Protein AF-A0A962FRZ2-F1 (afdb_monomer_lite)

pLDDT: mean 70.36, std 19.2, range [37.0, 95.19]

Radius of gyration: 30.27 Å; chains: 1; bounding box: 43×102×74 Å

Sequence (156 aa):
MRVAYLIAAVLLVPYASAHAGELYKWTDENGRTHYSDKPPAGKEAEARAVAPVADSSPLPMQSKENAERCAKLQDAKRVLETFDKVEADVNGDGVPEMLNEEQKKRELDRANNMIERLCKNAPPPAVAAEPAEKDDKSDSGEQIADDRDYFADDKN

Foldseek 3Di:
DCVVVVVVPPPPPPDPPPDQQWWWWDADPVRDIDIDSDDDPPDDTDTDGDDPPDPPQDDPVLLQVLQVVLVVLVVVLCCLVVDPWDWDDPPPPPDTDTDDPVNSVVSNVVSVVSNVVSVVRHDDPDPDPDPPPPPPPPPPDDDDDDDPDDDDDDDD

Secondary structure (DSSP, 8-state):
--GGGSSTTS-----------EEEEEE-TTS-EEEESSPPTTS--EEEE-------PPPHHHHHHHHHHHHHHHHHHHHHHH-S--EE-SSSSS--EEPPHHHHHHHHHHHHHHHHHHHTTSPP--TT----------------------------

Structure (mmCIF, N/CA/C/O backbone):
data_AF-A0A962FRZ2-F1
#
_entry.id   AF-A0A962FRZ2-F1
#
loop_
_atom_site.group_PDB
_atom_site.id
_atom_site.type_symbol
_atom_site.label_atom_id
_atom_site.label_alt_id
_atom_site.label_comp_id
_atom_site.label_asym_id
_atom_site.label_entity_id
_atom_site.label_seq_id
_atom_site.pdbx_PDB_ins_code
_atom_site.Cartn_x
_atom_site.Cartn_y
_atom_site.Cartn_z
_atom_site.occupancy
_atom_site.B_iso_or_equiv
_atom_site.auth_seq_id
_atom_site.auth_comp_id
_atom_site.auth_asym_id
_atom_site.auth_atom_id
_atom_site.pdbx_PDB_model_num
ATOM 1 N N . MET A 1 1 ? 23.053 -34.337 51.957 1.00 46.03 1 MET A N 1
ATOM 2 C CA . MET A 1 1 ? 22.335 -34.021 50.699 1.00 46.03 1 MET A CA 1
ATOM 3 C C . MET A 1 1 ? 21.437 -32.778 50.833 1.00 46.03 1 MET A C 1
ATOM 5 O O . MET A 1 1 ? 20.286 -32.809 50.429 1.00 46.03 1 MET A O 1
ATOM 9 N N . ARG A 1 2 ? 21.930 -31.668 51.410 1.00 52.50 2 ARG A N 1
ATOM 10 C CA . ARG A 1 2 ? 21.166 -30.402 51.538 1.00 52.50 2 ARG A CA 1
ATOM 11 C C . ARG A 1 2 ? 21.640 -29.310 50.570 1.00 52.50 2 ARG A C 1
ATOM 13 O O . ARG A 1 2 ? 20.964 -28.311 50.394 1.00 52.50 2 ARG A O 1
ATOM 20 N N . VAL A 1 3 ? 22.776 -29.542 49.909 1.00 53.47 3 VAL A N 1
ATOM 21 C CA . VAL A 1 3 ? 23.382 -28.613 48.941 1.00 53.47 3 VAL A CA 1
ATOM 22 C C . VAL A 1 3 ? 22.700 -28.699 47.568 1.00 53.47 3 VAL A C 1
ATOM 24 O O . VAL A 1 3 ? 22.676 -27.719 46.837 1.00 53.47 3 VAL A O 1
ATOM 27 N N . ALA A 1 4 ? 22.044 -29.825 47.250 1.00 50.72 4 ALA A N 1
ATOM 28 C CA . ALA A 1 4 ? 21.271 -29.982 46.012 1.00 50.72 4 ALA A CA 1
ATOM 29 C C . ALA A 1 4 ? 20.019 -29.082 45.957 1.00 50.72 4 ALA A C 1
ATOM 31 O O . ALA A 1 4 ? 19.548 -28.755 44.874 1.00 50.72 4 ALA A O 1
ATOM 32 N N . TYR A 1 5 ? 19.516 -28.630 47.111 1.00 48.50 5 TYR A N 1
ATOM 33 C CA . TYR A 1 5 ? 18.369 -27.719 47.183 1.00 48.50 5 TYR A CA 1
ATOM 34 C C . TYR A 1 5 ? 18.741 -26.239 47.018 1.00 48.50 5 TYR A C 1
ATOM 36 O O . TYR A 1 5 ? 17.845 -25.408 46.917 1.00 48.50 5 TYR A O 1
ATOM 44 N N . LEU A 1 6 ? 20.034 -25.893 46.956 1.00 49.97 6 LEU A N 1
ATOM 45 C CA . LEU A 1 6 ? 20.468 -24.503 46.765 1.00 49.97 6 LEU A CA 1
ATOM 46 C C . LEU A 1 6 ? 20.567 -24.094 45.288 1.00 49.97 6 LEU A C 1
ATOM 48 O O . LEU A 1 6 ? 20.564 -22.905 44.996 1.00 49.97 6 LEU A O 1
ATOM 52 N N . ILE A 1 7 ? 20.586 -25.048 44.351 1.00 53.88 7 ILE A N 1
ATOM 53 C CA . ILE A 1 7 ? 20.596 -24.752 42.904 1.00 53.88 7 ILE A CA 1
ATOM 54 C C . ILE A 1 7 ? 19.164 -24.618 42.350 1.00 53.88 7 ILE A C 1
ATOM 56 O O . ILE A 1 7 ? 18.942 -23.934 41.357 1.00 53.88 7 ILE A O 1
ATOM 60 N N . ALA A 1 8 ? 18.163 -25.182 43.034 1.00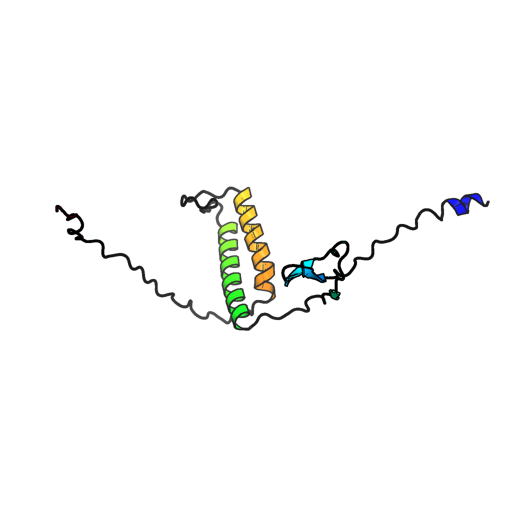 52.00 8 ALA A N 1
ATOM 61 C CA . ALA A 1 8 ? 16.760 -25.111 42.616 1.00 52.00 8 ALA A CA 1
ATOM 62 C C . ALA A 1 8 ? 16.081 -23.749 42.885 1.00 52.00 8 ALA A C 1
ATOM 64 O O . ALA A 1 8 ? 14.945 -23.545 42.467 1.00 52.00 8 ALA A O 1
ATOM 65 N N . ALA A 1 9 ? 16.751 -22.817 43.572 1.00 54.28 9 ALA A N 1
ATOM 66 C CA . ALA A 1 9 ? 16.170 -21.529 43.965 1.00 54.28 9 ALA A CA 1
ATOM 67 C C . ALA A 1 9 ? 16.571 -20.341 43.064 1.00 54.28 9 ALA A C 1
ATOM 69 O O . ALA A 1 9 ? 16.030 -19.252 43.228 1.00 54.28 9 ALA A O 1
ATOM 70 N N . VAL A 1 10 ? 17.482 -20.523 42.097 1.00 59.94 10 VAL A N 1
ATOM 71 C CA . VAL A 1 10 ? 18.007 -19.435 41.236 1.00 59.94 10 VAL A CA 1
ATOM 72 C C . VAL A 1 10 ? 17.427 -19.510 39.820 1.00 59.94 10 VAL A C 1
ATOM 74 O O . VAL A 1 10 ? 18.120 -19.351 38.824 1.00 59.94 10 VAL A O 1
ATOM 77 N N . LEU A 1 11 ? 16.130 -19.789 39.707 1.00 59.09 11 LEU A N 1
ATOM 78 C CA . LEU A 1 11 ? 15.421 -19.742 38.422 1.00 59.09 11 LEU A CA 1
ATOM 79 C C . LEU A 1 11 ? 14.020 -19.141 38.551 1.00 59.09 11 LEU A C 1
ATOM 81 O O . LEU A 1 11 ? 13.127 -19.432 37.761 1.00 59.09 11 LEU A O 1
ATOM 85 N N . LEU A 1 12 ? 13.833 -18.250 39.528 1.00 60.41 12 LEU A N 1
ATOM 86 C CA . LEU A 1 12 ? 12.675 -17.368 39.552 1.00 60.41 12 LEU A CA 1
ATOM 87 C C . LEU A 1 12 ? 12.992 -16.122 38.712 1.00 60.41 12 LEU A C 1
ATOM 89 O O . LEU A 1 12 ? 13.277 -15.049 39.235 1.00 60.41 12 LEU A O 1
ATOM 93 N N . VAL A 1 13 ? 13.007 -16.292 37.389 1.00 67.38 13 VAL A N 1
ATOM 94 C CA . VAL A 1 13 ? 12.942 -15.164 36.453 1.00 67.38 13 VAL A CA 1
ATOM 95 C C . VAL A 1 13 ? 11.516 -14.618 36.546 1.00 67.38 13 VAL A C 1
ATOM 97 O O . VAL A 1 13 ? 10.585 -15.346 36.186 1.00 67.38 13 VAL A O 1
ATOM 100 N N . PRO A 1 14 ? 11.289 -13.387 37.037 1.00 56.72 14 PRO A N 1
ATOM 101 C CA . PRO A 1 14 ? 9.978 -12.779 36.919 1.00 56.72 14 PRO A CA 1
ATOM 102 C C . PRO A 1 14 ? 9.704 -12.573 35.428 1.00 56.72 14 PRO A C 1
ATOM 104 O O . PRO A 1 14 ? 10.382 -11.795 34.758 1.00 56.72 14 PRO A O 1
ATOM 107 N N . TYR A 1 15 ? 8.728 -13.310 34.899 1.00 58.41 15 TYR A N 1
ATOM 108 C CA . TYR A 1 15 ? 8.107 -12.976 33.625 1.00 58.41 15 TYR A CA 1
ATOM 109 C C . TYR A 1 15 ? 7.583 -11.547 33.759 1.00 58.41 15 TYR A C 1
ATOM 111 O O . TYR A 1 15 ? 6.728 -11.278 34.602 1.00 58.41 15 TYR A O 1
ATOM 119 N N . ALA A 1 16 ? 8.139 -10.626 32.975 1.00 53.50 16 ALA A N 1
ATOM 120 C CA . ALA A 1 16 ? 7.618 -9.277 32.877 1.00 53.50 16 ALA A CA 1
ATOM 121 C C . ALA A 1 16 ? 6.168 -9.376 32.391 1.00 53.50 16 ALA A C 1
ATOM 123 O O . ALA A 1 16 ? 5.910 -9.729 31.240 1.00 53.50 16 ALA A O 1
ATOM 124 N N . SER A 1 17 ? 5.224 -9.117 33.293 1.00 52.09 17 SER A N 1
ATOM 125 C CA . SER A 1 17 ? 3.824 -8.936 32.943 1.00 52.09 17 SER A CA 1
ATOM 126 C C . SER A 1 17 ? 3.757 -7.809 31.922 1.00 52.09 17 SER A C 1
ATOM 128 O O . SER A 1 17 ? 4.174 -6.686 32.206 1.00 52.09 17 SER A O 1
ATOM 130 N N . ALA A 1 18 ? 3.271 -8.108 30.720 1.00 49.88 18 ALA A N 1
ATOM 131 C CA . ALA A 1 18 ? 2.914 -7.091 29.747 1.00 49.88 18 ALA A CA 1
ATOM 132 C C . ALA A 1 18 ? 1.808 -6.228 30.371 1.00 49.88 18 ALA A C 1
ATOM 134 O O . ALA A 1 18 ? 0.647 -6.631 30.426 1.00 49.88 18 ALA A O 1
ATOM 135 N N . HIS A 1 19 ? 2.187 -5.083 30.937 1.00 51.75 19 HIS A N 1
ATOM 136 C CA . HIS A 1 19 ? 1.242 -4.130 31.495 1.00 51.75 19 HIS A CA 1
ATOM 137 C C . HIS A 1 19 ? 0.427 -3.534 30.346 1.00 51.75 19 HIS A C 1
ATOM 139 O O . HIS A 1 19 ? 0.988 -3.009 29.383 1.00 51.75 19 HIS A O 1
ATOM 145 N N . ALA A 1 20 ? -0.900 -3.634 30.446 1.00 56.91 20 ALA A N 1
ATOM 146 C CA . ALA A 1 20 ? -1.811 -2.831 29.644 1.00 56.91 20 ALA A CA 1
ATOM 147 C C . ALA A 1 20 ? -1.406 -1.357 29.810 1.00 56.91 20 ALA A C 1
ATOM 149 O O . ALA A 1 20 ? -1.289 -0.892 30.942 1.00 56.91 20 ALA A O 1
ATOM 150 N N . GLY A 1 21 ? -1.113 -0.663 28.707 1.00 60.88 21 GLY A N 1
ATOM 151 C CA . GLY A 1 21 ? -0.614 0.712 28.746 1.00 60.88 21 GLY A CA 1
ATOM 152 C C . GLY A 1 21 ? -1.606 1.628 29.461 1.00 60.88 21 GLY A C 1
ATOM 153 O O . GLY A 1 21 ? -2.728 1.825 28.993 1.00 60.88 21 GLY A O 1
ATOM 154 N N . GLU A 1 22 ? -1.209 2.147 30.619 1.00 69.06 22 GLU A N 1
ATOM 155 C CA . GLU A 1 22 ? -1.966 3.157 31.349 1.00 69.06 22 GLU A CA 1
ATOM 156 C C . GLU A 1 22 ? -1.705 4.513 30.692 1.00 69.06 22 GLU A C 1
ATOM 158 O O . GLU A 1 22 ? -0.558 4.950 30.600 1.00 69.06 22 GLU A O 1
ATOM 163 N N . LEU A 1 23 ? -2.762 5.178 30.223 1.00 75.44 23 LEU A N 1
ATOM 164 C CA . LEU A 1 23 ? -2.651 6.524 29.678 1.00 75.44 23 LEU A CA 1
ATOM 165 C C . LEU A 1 23 ? -2.918 7.524 30.802 1.00 75.44 23 LEU A C 1
ATOM 167 O O . LEU A 1 23 ? -4.019 7.578 31.356 1.00 75.44 23 LEU A O 1
ATOM 171 N N . TYR A 1 24 ? -1.913 8.324 31.135 1.00 78.62 24 TYR A N 1
ATOM 172 C CA . TYR A 1 24 ? -1.998 9.341 32.176 1.00 78.62 24 TYR A CA 1
ATOM 173 C C . TYR A 1 24 ? -2.416 10.673 31.574 1.00 78.62 24 TYR A C 1
ATOM 175 O O . TYR A 1 24 ? -1.795 11.136 30.617 1.00 78.62 24 TYR A O 1
ATOM 183 N N . LYS A 1 25 ? -3.431 11.314 32.162 1.00 81.81 25 LYS A N 1
ATOM 184 C CA . LYS A 1 25 ? -3.852 12.676 31.813 1.00 81.81 25 LYS A CA 1
ATOM 185 C C . LYS A 1 25 ? -3.570 13.624 32.976 1.00 81.81 25 LYS A C 1
ATOM 187 O O . LYS A 1 25 ? -4.007 13.364 34.095 1.00 81.81 25 LYS A O 1
ATOM 192 N N . TRP A 1 26 ? -2.906 14.746 32.711 1.00 82.69 26 TRP A N 1
ATOM 193 C CA . TRP A 1 26 ? -2.776 15.840 33.680 1.00 82.69 26 TRP A CA 1
ATOM 194 C C . TRP A 1 26 ? -2.901 17.196 32.992 1.00 82.69 26 TRP A C 1
ATOM 196 O O . TRP A 1 26 ? -2.693 17.321 31.785 1.00 82.69 26 TRP A O 1
ATOM 206 N N . THR A 1 27 ? -3.230 18.218 33.771 1.00 81.62 27 THR A N 1
ATOM 207 C CA . THR A 1 27 ? -3.243 19.607 33.310 1.00 81.62 27 THR A CA 1
ATOM 208 C C . THR A 1 27 ? -2.020 20.317 33.885 1.00 81.62 27 THR A C 1
ATOM 210 O O . THR A 1 27 ? -1.711 20.166 35.067 1.00 81.62 27 THR A O 1
ATOM 213 N N . ASP A 1 28 ? -1.269 21.031 33.050 1.00 82.19 28 ASP A N 1
ATOM 214 C CA . ASP A 1 28 ? -0.124 21.823 33.503 1.00 82.19 28 ASP A CA 1
ATOM 215 C C . ASP A 1 28 ? -0.541 23.183 34.099 1.00 82.19 28 ASP A C 1
ATOM 217 O O . ASP A 1 28 ? -1.717 23.538 34.143 1.00 82.19 28 ASP A O 1
ATOM 221 N N . GLU A 1 29 ? 0.438 23.954 34.577 1.00 79.44 29 GLU A N 1
ATOM 222 C CA . GLU A 1 29 ? 0.220 25.275 35.194 1.00 79.44 29 GLU A CA 1
ATOM 223 C C . GLU A 1 29 ? -0.343 26.312 34.209 1.00 79.44 29 GLU A C 1
ATOM 225 O O . GLU A 1 29 ? -0.932 27.305 34.624 1.00 79.44 29 GLU A O 1
ATOM 230 N N . ASN A 1 30 ? -0.212 26.059 32.904 1.00 79.56 30 ASN A N 1
ATOM 231 C CA . ASN A 1 30 ? -0.740 26.900 31.834 1.00 79.56 30 ASN A CA 1
ATOM 232 C C . ASN A 1 30 ? -2.135 26.439 31.369 1.00 79.56 30 ASN A C 1
ATOM 234 O O . ASN A 1 30 ? -2.641 26.933 30.362 1.00 79.56 30 ASN A O 1
ATOM 238 N N . GLY A 1 31 ? -2.749 25.469 32.057 1.00 81.88 31 GLY A N 1
ATOM 239 C CA . GLY A 1 31 ? -4.065 24.934 31.713 1.00 81.88 31 GLY A CA 1
ATOM 240 C C . GLY A 1 31 ? -4.070 23.965 30.524 1.00 81.88 31 GLY A C 1
ATOM 241 O O . GLY A 1 31 ? -5.145 23.632 30.025 1.00 81.88 31 GLY A O 1
ATOM 242 N N . ARG A 1 32 ? -2.909 23.494 30.045 1.00 79.44 32 ARG A N 1
ATOM 243 C CA . ARG A 1 32 ? -2.824 22.570 28.902 1.00 79.44 32 ARG A CA 1
ATOM 244 C C . ARG A 1 32 ? -2.937 21.130 29.387 1.00 79.44 32 ARG A C 1
ATOM 246 O O . ARG A 1 32 ? -2.222 20.716 30.299 1.00 79.44 32 ARG A O 1
ATOM 253 N N . THR A 1 33 ? -3.827 20.362 28.766 1.00 84.38 33 THR A N 1
ATOM 254 C CA . THR A 1 33 ? -3.980 18.930 29.041 1.00 84.38 33 THR A CA 1
ATOM 255 C C . THR A 1 33 ? -2.940 18.125 28.272 1.00 84.38 33 THR A C 1
ATOM 257 O O . THR A 1 33 ? -2.859 18.216 27.048 1.00 84.38 33 THR A O 1
ATOM 260 N N . HIS A 1 34 ? -2.187 17.306 28.995 1.00 79.44 34 HIS A N 1
ATOM 261 C CA . HIS A 1 34 ? -1.176 16.400 28.461 1.00 79.44 34 HIS A CA 1
ATOM 262 C C . HIS A 1 34 ? -1.612 14.948 28.642 1.00 79.44 34 HIS A C 1
ATOM 264 O O . HIS A 1 34 ? -2.297 14.627 29.614 1.00 79.44 34 HIS A O 1
ATOM 270 N N . TYR A 1 35 ? -1.190 14.088 27.712 1.00 81.69 35 TYR A N 1
ATOM 271 C CA . TYR A 1 35 ? -1.376 12.638 27.757 1.00 81.69 35 TYR A CA 1
ATOM 272 C C . TYR A 1 35 ? -0.013 11.953 27.605 1.00 81.69 35 TYR A C 1
ATOM 274 O O . TYR A 1 35 ? 0.755 12.324 26.720 1.00 81.69 35 TYR A O 1
ATOM 282 N N . SER A 1 36 ? 0.309 10.985 28.462 1.00 75.06 36 SER A N 1
ATOM 283 C CA . SER A 1 36 ? 1.587 10.258 28.423 1.00 75.06 36 SER A CA 1
ATOM 284 C C . SER A 1 36 ? 1.413 8.832 28.927 1.00 75.06 36 SER A C 1
ATOM 286 O O . SER A 1 36 ? 0.622 8.594 29.836 1.00 75.06 36 SER A O 1
ATOM 288 N N . ASP A 1 37 ? 2.214 7.912 28.397 1.00 69.69 37 ASP A N 1
ATOM 289 C CA . ASP A 1 37 ? 2.308 6.525 28.879 1.00 69.69 37 ASP A CA 1
ATOM 290 C C . ASP A 1 37 ? 3.219 6.402 30.119 1.00 69.69 37 ASP A C 1
ATOM 292 O O . ASP A 1 37 ? 3.385 5.328 30.694 1.00 69.69 37 ASP A O 1
ATOM 296 N N . LYS A 1 38 ? 3.866 7.506 30.520 1.00 61.25 38 LYS A N 1
ATOM 297 C CA . LYS A 1 38 ? 4.713 7.607 31.716 1.00 61.25 38 LYS A CA 1
ATOM 298 C C . LYS A 1 38 ? 4.159 8.671 32.666 1.00 61.25 38 LYS A C 1
ATOM 300 O O . LYS A 1 38 ? 3.887 9.781 32.191 1.00 61.25 38 LYS A O 1
ATOM 305 N N . PRO A 1 39 ? 4.045 8.382 33.976 1.00 60.00 39 PRO A N 1
ATOM 306 C CA . PRO A 1 39 ? 3.509 9.334 34.940 1.00 60.00 39 PRO A CA 1
ATOM 307 C C . PRO A 1 39 ? 4.420 10.571 35.050 1.00 60.00 39 PRO A C 1
ATOM 309 O O . PRO A 1 39 ? 5.648 10.429 35.086 1.00 60.00 39 PRO A O 1
ATOM 312 N N . PRO A 1 40 ? 3.857 11.792 35.108 1.00 59.16 40 PRO A N 1
ATOM 313 C CA . PRO A 1 40 ? 4.636 13.001 35.350 1.00 59.16 40 PRO A CA 1
ATOM 314 C C . PRO A 1 40 ? 5.221 12.983 36.771 1.00 59.16 40 PRO A C 1
ATOM 316 O O . PRO A 1 40 ? 4.510 12.752 37.748 1.00 59.16 40 PRO A O 1
ATOM 319 N N . ALA A 1 41 ? 6.524 13.247 36.908 1.00 61.19 41 ALA A N 1
ATOM 320 C CA . ALA A 1 41 ? 7.162 13.325 38.219 1.00 61.19 41 ALA A CA 1
ATOM 321 C C . ALA A 1 41 ? 6.553 14.474 39.045 1.00 61.19 41 ALA A C 1
ATOM 323 O O . ALA A 1 41 ? 6.614 15.635 38.641 1.00 61.19 41 ALA A O 1
ATOM 324 N N . GLY A 1 42 ? 5.973 14.145 40.204 1.00 60.38 42 GLY A N 1
ATOM 325 C CA . GLY A 1 42 ? 5.489 15.128 41.178 1.00 60.38 42 GLY A CA 1
ATOM 326 C C . GLY A 1 42 ? 4.151 15.801 40.853 1.00 60.38 42 GLY A C 1
ATOM 327 O O . GLY A 1 42 ? 3.878 16.856 41.420 1.00 60.38 42 GLY A O 1
ATOM 328 N N . LYS A 1 43 ? 3.321 15.236 39.962 1.00 61.69 43 LYS A N 1
ATOM 329 C CA . LYS A 1 43 ? 1.957 15.733 39.703 1.00 61.69 43 LYS A CA 1
ATOM 330 C C . LYS A 1 43 ? 0.917 14.639 39.918 1.00 61.69 43 LYS A C 1
ATOM 332 O O . LYS A 1 43 ? 1.143 13.492 39.542 1.00 61.69 43 LYS A O 1
ATOM 337 N N . GLU A 1 44 ? -0.226 15.023 40.480 1.00 62.50 44 GLU A N 1
ATOM 338 C CA . GLU A 1 44 ? -1.421 14.178 40.531 1.00 62.50 44 GLU A CA 1
ATOM 339 C C . GLU A 1 44 ? -1.862 13.882 39.090 1.00 62.50 44 GLU A C 1
ATOM 341 O O . GLU A 1 44 ? -2.217 14.794 38.337 1.00 62.50 44 GLU A O 1
ATOM 346 N N . ALA A 1 45 ? -1.773 12.618 38.680 1.00 64.00 45 ALA A N 1
ATOM 347 C CA . ALA A 1 45 ? -2.137 12.166 37.344 1.00 64.00 45 ALA A CA 1
ATOM 348 C C . ALA A 1 45 ? -3.298 11.179 37.439 1.00 64.00 45 ALA A C 1
ATOM 350 O O . ALA A 1 45 ? -3.256 10.225 38.215 1.00 64.00 45 ALA A O 1
ATOM 351 N N . GLU A 1 46 ? -4.327 11.392 36.622 1.00 70.56 46 GLU A N 1
ATOM 352 C CA . GLU A 1 46 ? -5.442 10.458 36.531 1.00 70.56 46 GLU A CA 1
ATOM 353 C C . GLU A 1 46 ? -5.052 9.341 35.556 1.00 70.56 46 GLU A C 1
ATOM 355 O O . GLU A 1 46 ? -4.892 9.578 34.353 1.00 70.56 46 GLU A O 1
ATOM 360 N N . ALA A 1 47 ? -4.841 8.134 36.088 1.00 66.94 47 ALA A N 1
ATOM 361 C CA . ALA A 1 47 ? -4.565 6.948 35.289 1.00 66.94 47 ALA A CA 1
ATOM 362 C C . ALA A 1 47 ? -5.857 6.470 34.624 1.00 66.94 47 ALA A C 1
ATOM 364 O O . ALA A 1 47 ? -6.847 6.172 35.298 1.00 66.94 47 ALA A O 1
ATOM 365 N N . ARG A 1 48 ? -5.853 6.375 33.294 1.00 68.19 48 ARG A N 1
ATOM 366 C CA . ARG A 1 48 ? -6.972 5.822 32.537 1.00 68.19 48 ARG A CA 1
ATOM 367 C C . ARG A 1 48 ? -6.532 4.560 31.812 1.00 68.19 48 ARG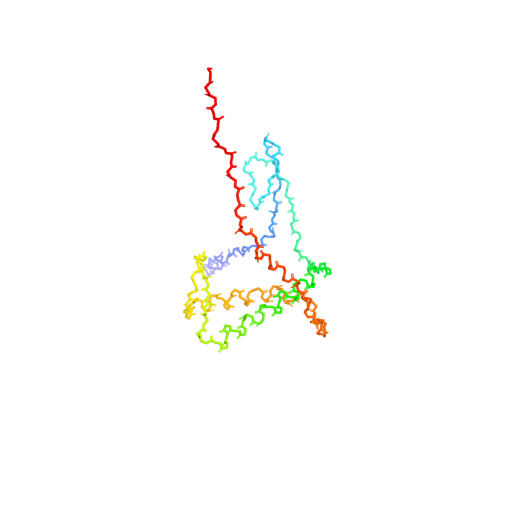 A C 1
ATOM 369 O O . ARG A 1 48 ? -5.596 4.578 31.016 1.00 68.19 48 ARG A O 1
ATOM 376 N N . ALA A 1 49 ? -7.247 3.466 32.063 1.00 65.94 49 ALA A N 1
ATOM 377 C CA . ALA A 1 49 ? -7.086 2.247 31.287 1.00 65.94 49 ALA A CA 1
ATOM 378 C C . ALA A 1 49 ? -7.560 2.497 29.849 1.00 65.94 49 ALA A C 1
ATOM 380 O O . ALA A 1 49 ? -8.701 2.915 29.625 1.00 65.94 49 ALA A O 1
ATOM 381 N N . VAL A 1 50 ? -6.691 2.237 28.874 1.00 63.00 50 VAL A N 1
ATOM 382 C CA . VAL A 1 50 ? -7.075 2.219 27.464 1.00 63.00 50 VAL A CA 1
ATOM 383 C C . VAL A 1 50 ? -7.614 0.825 27.169 1.00 63.00 50 VAL A C 1
ATOM 385 O O . VAL A 1 50 ? -6.874 -0.157 27.201 1.00 63.00 50 VAL A O 1
ATOM 388 N N . ALA A 1 51 ? -8.922 0.721 26.926 1.00 63.19 51 ALA A N 1
ATOM 389 C CA . ALA A 1 51 ? -9.486 -0.525 26.426 1.00 63.19 51 ALA A CA 1
ATOM 390 C C . ALA A 1 51 ? -8.842 -0.839 25.065 1.00 63.19 51 ALA A C 1
ATOM 392 O O . ALA A 1 51 ? -8.668 0.086 24.262 1.00 63.19 51 ALA A O 1
ATOM 393 N N . PRO A 1 52 ? -8.494 -2.107 24.776 1.00 57.38 52 PRO A N 1
ATOM 394 C CA . PRO A 1 52 ? -8.097 -2.481 23.429 1.00 57.38 52 PRO A CA 1
ATOM 395 C C . PRO A 1 52 ? -9.206 -2.028 22.481 1.00 57.38 52 PRO A C 1
ATOM 397 O O . PRO A 1 52 ? -10.385 -2.270 22.750 1.00 57.38 52 PRO A O 1
ATOM 400 N N . VAL A 1 53 ? -8.833 -1.314 21.419 1.00 59.03 53 VAL A N 1
ATOM 401 C CA . VAL A 1 53 ? -9.779 -0.895 20.384 1.00 59.03 53 VAL A CA 1
ATOM 402 C C . VAL A 1 53 ? -10.401 -2.158 19.790 1.00 59.03 53 VAL A C 1
ATOM 404 O O . VAL A 1 53 ? -9.787 -2.860 18.994 1.00 59.03 53 VAL A O 1
ATOM 407 N N . ALA A 1 54 ? -11.597 -2.511 20.258 1.00 57.09 54 ALA A N 1
ATOM 408 C CA . ALA A 1 54 ? -12.403 -3.544 19.636 1.00 57.09 54 ALA A CA 1
ATOM 409 C C . ALA A 1 54 ? -12.710 -3.069 18.216 1.00 57.09 54 ALA A C 1
ATOM 411 O O . ALA A 1 54 ? -13.128 -1.922 18.077 1.00 57.09 54 ALA A O 1
ATOM 412 N N . ASP A 1 55 ? -12.455 -3.929 17.220 1.00 58.38 55 ASP A N 1
ATOM 413 C CA . ASP A 1 55 ? -12.655 -3.733 15.773 1.00 58.38 55 ASP A CA 1
ATOM 414 C C . ASP A 1 55 ? -13.761 -2.705 15.465 1.00 58.38 55 ASP A C 1
ATOM 416 O O . ASP A 1 55 ? -14.942 -3.032 15.319 1.00 58.38 55 ASP A O 1
ATOM 420 N N . SER A 1 56 ? -13.396 -1.423 15.416 1.00 60.78 56 SER A N 1
ATOM 421 C CA . SER A 1 56 ? -14.327 -0.360 15.075 1.00 60.78 56 SER A CA 1
ATOM 422 C C . SER A 1 56 ? -14.476 -0.406 13.567 1.00 60.78 56 SER A C 1
ATOM 424 O O . SER A 1 56 ? -13.603 0.044 12.823 1.00 60.78 56 SER A O 1
ATOM 426 N N . SER A 1 57 ? -15.572 -1.013 13.114 1.00 65.94 57 SER A N 1
ATOM 427 C CA . SER A 1 57 ? -15.888 -1.084 11.693 1.00 65.94 57 SER A CA 1
ATOM 428 C C . SER A 1 57 ? -15.909 0.339 11.105 1.00 65.94 57 SER A C 1
ATOM 430 O O . SER A 1 57 ? -16.517 1.228 11.716 1.00 65.94 57 SER A O 1
ATOM 432 N N . PRO A 1 58 ? -15.231 0.597 9.969 1.00 71.38 58 PRO A N 1
ATOM 433 C CA . PRO A 1 58 ? -15.192 1.926 9.369 1.00 71.38 58 PRO A CA 1
ATOM 434 C C . PRO A 1 58 ? -16.600 2.455 9.084 1.00 71.38 58 PRO A C 1
ATOM 436 O O . PRO A 1 58 ? -17.487 1.704 8.677 1.00 71.38 58 PRO A O 1
ATOM 439 N N . LEU A 1 59 ? -16.801 3.769 9.228 1.00 74.81 59 LEU A N 1
ATOM 440 C CA . LEU A 1 59 ? -18.048 4.402 8.788 1.00 74.81 59 LEU A CA 1
ATOM 441 C C . LEU A 1 59 ? -18.270 4.152 7.280 1.00 74.81 59 LEU A C 1
ATOM 443 O O . LEU A 1 59 ? -17.288 4.082 6.538 1.00 74.81 59 LEU A O 1
ATOM 447 N N . PRO A 1 60 ? -19.521 4.097 6.777 1.00 76.94 60 PRO A N 1
ATOM 448 C CA . PRO A 1 60 ? -19.805 3.738 5.382 1.00 76.94 60 PRO A CA 1
ATOM 449 C C . PRO A 1 60 ? -19.009 4.543 4.343 1.00 76.94 60 PRO A C 1
ATOM 451 O O . PRO A 1 60 ? -18.461 3.969 3.404 1.00 76.94 60 PRO A O 1
ATOM 454 N N . MET A 1 61 ? -18.857 5.855 4.543 1.00 76.31 61 MET A N 1
ATOM 455 C CA . MET A 1 61 ? -18.061 6.710 3.653 1.00 76.31 61 MET A CA 1
ATOM 456 C C . MET A 1 61 ? -16.567 6.345 3.668 1.00 76.31 61 MET A C 1
ATOM 458 O O . MET A 1 61 ? -15.961 6.209 2.608 1.00 76.31 61 MET A O 1
ATOM 462 N N . GLN A 1 62 ? -15.997 6.106 4.854 1.00 81.75 62 GLN A N 1
ATOM 463 C CA . GLN A 1 62 ? -14.606 5.657 5.000 1.00 81.75 62 GLN A CA 1
ATOM 464 C C . GLN A 1 62 ? -14.406 4.260 4.406 1.00 81.75 62 GLN A C 1
ATOM 466 O O . GLN A 1 62 ? -13.365 3.981 3.825 1.00 81.75 62 GLN A O 1
ATOM 471 N N . SER A 1 63 ? -15.408 3.383 4.506 1.00 84.44 63 SER A N 1
ATOM 472 C CA . SER A 1 63 ? -15.349 2.035 3.936 1.00 84.44 63 SER A CA 1
ATOM 473 C C . SER A 1 63 ? -15.255 2.059 2.405 1.00 84.44 63 SER A C 1
ATOM 475 O O . SER A 1 63 ? -14.433 1.344 1.834 1.00 84.44 63 SER A O 1
ATOM 477 N N . LYS A 1 64 ? -16.021 2.940 1.742 1.00 87.31 64 LYS A N 1
ATOM 478 C CA . LYS A 1 64 ? -15.960 3.127 0.287 1.00 87.31 64 LYS A CA 1
ATOM 479 C C . LYS A 1 64 ? -14.612 3.707 -0.137 1.00 87.31 64 LYS A C 1
ATOM 481 O O . LYS A 1 64 ? -13.977 3.178 -1.043 1.00 87.31 64 LYS A O 1
ATOM 486 N N . GLU A 1 65 ? -14.147 4.745 0.554 1.00 88.50 65 GLU A N 1
ATOM 487 C CA . GLU A 1 65 ? -12.842 5.349 0.282 1.00 88.50 65 GLU A CA 1
ATOM 488 C C . GLU A 1 65 ? -11.694 4.342 0.474 1.00 88.50 65 GLU A C 1
ATOM 490 O O . GLU A 1 65 ? -10.785 4.263 -0.353 1.00 88.50 65 GLU A O 1
ATOM 495 N N . ASN A 1 66 ? -11.751 3.518 1.522 1.00 89.38 66 ASN A N 1
ATOM 496 C CA . ASN A 1 66 ? -10.774 2.457 1.754 1.00 89.38 66 ASN A CA 1
ATOM 497 C C . ASN A 1 66 ? -10.803 1.398 0.645 1.00 89.38 66 ASN A C 1
ATOM 499 O O . ASN A 1 66 ? -9.737 0.938 0.239 1.00 89.38 66 ASN A O 1
ATOM 503 N N . ALA A 1 67 ? -11.982 1.041 0.124 1.00 89.06 67 ALA A N 1
ATOM 504 C CA . ALA A 1 67 ? -12.108 0.113 -1.000 1.00 89.06 67 ALA A CA 1
ATOM 505 C C . ALA A 1 67 ? -11.480 0.679 -2.285 1.00 89.06 67 ALA A C 1
ATOM 507 O O . ALA A 1 67 ? -10.702 -0.009 -2.946 1.00 89.06 67 ALA A O 1
ATOM 508 N N . GLU A 1 68 ? -11.740 1.949 -2.604 1.00 91.00 68 GLU A N 1
ATOM 509 C CA . GLU A 1 68 ? -11.137 2.624 -3.761 1.00 91.00 68 GLU A CA 1
ATOM 510 C C . GLU A 1 68 ? -9.610 2.727 -3.628 1.00 91.00 68 GLU A C 1
ATOM 512 O O . GLU A 1 68 ? -8.870 2.442 -4.572 1.00 91.00 68 GLU A O 1
ATOM 517 N N . ARG A 1 69 ? -9.114 3.100 -2.442 1.00 92.19 69 ARG A N 1
ATOM 518 C CA . ARG A 1 69 ? -7.673 3.161 -2.155 1.00 92.19 69 ARG A CA 1
ATOM 519 C C . ARG A 1 69 ? -7.025 1.777 -2.227 1.00 92.19 69 ARG A C 1
ATOM 521 O O . ARG A 1 69 ? -5.947 1.647 -2.799 1.00 92.19 69 ARG A O 1
ATOM 528 N N . CYS A 1 70 ? -7.684 0.748 -1.696 1.00 94.56 70 CYS A N 1
ATOM 529 C CA . CYS A 1 70 ? -7.243 -0.642 -1.789 1.00 94.56 70 CYS A CA 1
ATOM 530 C C . CYS A 1 70 ? -7.098 -1.089 -3.254 1.00 94.56 70 CYS A C 1
ATOM 532 O O . CYS A 1 70 ? -6.048 -1.615 -3.620 1.00 94.56 70 CYS A O 1
ATOM 534 N N . ALA A 1 71 ? -8.098 -0.821 -4.103 1.00 93.38 71 ALA A N 1
ATOM 535 C CA . ALA A 1 71 ? -8.053 -1.170 -5.524 1.00 93.38 71 ALA A CA 1
ATOM 536 C C . ALA A 1 71 ? -6.859 -0.509 -6.236 1.00 93.38 71 ALA A C 1
ATOM 538 O O . ALA A 1 71 ? -6.058 -1.191 -6.872 1.00 93.38 71 ALA A O 1
ATOM 539 N N . LYS A 1 72 ? -6.656 0.798 -6.024 1.00 94.25 72 LYS A N 1
ATOM 540 C CA . LYS A 1 72 ? -5.511 1.531 -6.594 1.00 94.25 72 LYS A CA 1
ATOM 541 C C . LYS A 1 72 ? -4.162 0.963 -6.157 1.00 94.25 72 LYS A C 1
ATOM 543 O O . LYS A 1 72 ? -3.234 0.899 -6.957 1.00 94.25 72 LYS A O 1
ATOM 548 N N . LEU A 1 73 ? -4.040 0.545 -4.898 1.00 94.62 73 LEU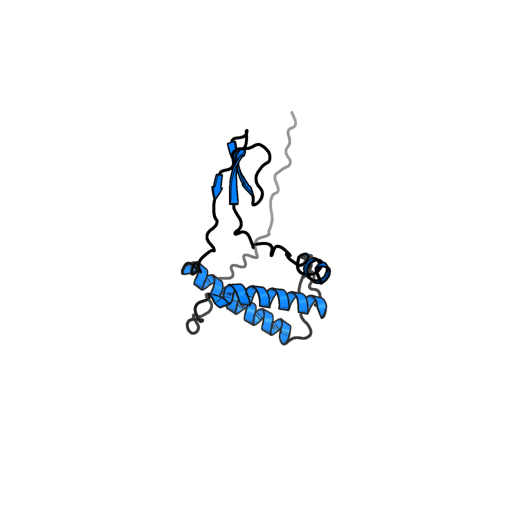 A N 1
ATOM 549 C CA . LEU A 1 73 ? -2.809 -0.059 -4.387 1.00 94.62 73 LEU A CA 1
ATOM 550 C C . LEU A 1 73 ? -2.537 -1.433 -4.997 1.00 94.62 73 LEU A C 1
ATOM 552 O O . LEU A 1 73 ? -1.381 -1.757 -5.255 1.00 94.62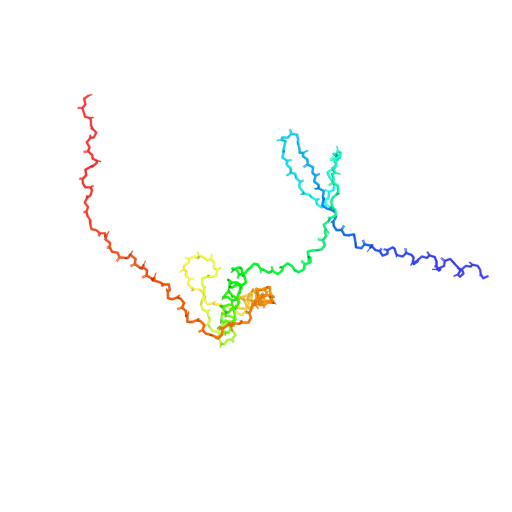 73 LEU A O 1
ATOM 556 N N . GLN A 1 74 ? -3.576 -2.232 -5.244 1.00 95.00 74 GLN A N 1
ATOM 557 C CA . GLN A 1 74 ? -3.433 -3.517 -5.931 1.00 95.00 74 GLN A CA 1
ATOM 558 C C . GLN A 1 74 ? -2.959 -3.330 -7.376 1.00 95.00 74 GLN A C 1
ATOM 560 O O . GLN A 1 74 ?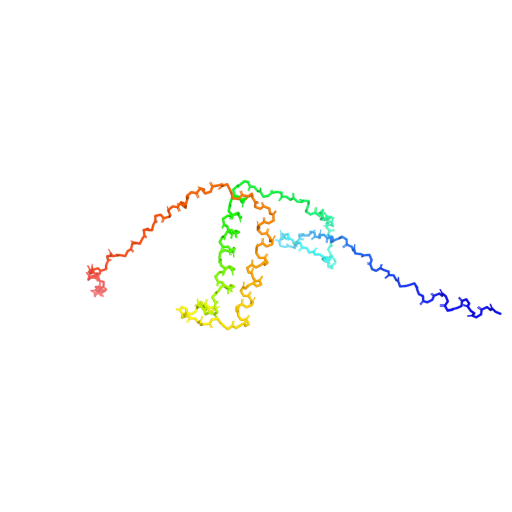 -2.103 -4.087 -7.838 1.00 95.00 74 GLN A O 1
ATOM 565 N N . ASP A 1 75 ? -3.461 -2.307 -8.068 1.00 94.62 75 ASP A N 1
ATOM 566 C CA . ASP A 1 75 ? -3.013 -1.971 -9.420 1.00 94.62 75 ASP A CA 1
ATOM 567 C C . ASP A 1 75 ? -1.578 -1.435 -9.425 1.00 94.62 75 ASP A C 1
ATOM 569 O O . ASP A 1 75 ? -0.749 -1.910 -10.200 1.00 94.62 75 ASP A O 1
ATOM 573 N N . ALA A 1 76 ? -1.237 -0.528 -8.505 1.00 91.50 76 ALA A N 1
ATOM 574 C CA . ALA A 1 76 ? 0.130 -0.032 -8.348 1.00 91.50 76 ALA A CA 1
ATOM 575 C C . ALA A 1 76 ? 1.118 -1.168 -8.031 1.00 91.50 76 ALA A C 1
ATOM 577 O O . ALA A 1 76 ? 2.166 -1.277 -8.666 1.00 91.50 76 ALA A O 1
ATOM 578 N N . LYS A 1 77 ? 0.758 -2.070 -7.107 1.00 95.12 77 LYS A N 1
ATOM 579 C CA . LYS A 1 77 ? 1.535 -3.279 -6.804 1.00 95.12 77 LYS A CA 1
ATOM 580 C C . LYS A 1 77 ? 1.731 -4.134 -8.055 1.00 95.12 77 LYS A C 1
ATOM 582 O O . LYS A 1 77 ? 2.846 -4.570 -8.314 1.00 95.12 77 LYS A O 1
ATOM 587 N N . ARG A 1 78 ? 0.680 -4.340 -8.853 1.00 95.19 78 ARG A N 1
ATOM 588 C CA . ARG A 1 78 ? 0.762 -5.115 -10.098 1.00 95.19 78 ARG A CA 1
ATOM 589 C C . ARG A 1 78 ? 1.712 -4.482 -11.106 1.00 95.19 78 ARG A C 1
ATOM 591 O O . ARG A 1 78 ? 2.481 -5.210 -11.724 1.00 95.19 78 ARG A O 1
ATOM 598 N N . VAL A 1 79 ? 1.672 -3.160 -11.273 1.00 92.81 79 VAL A N 1
ATOM 599 C CA . VAL A 1 79 ? 2.601 -2.433 -12.153 1.00 92.81 79 VAL A CA 1
ATOM 600 C C . VAL A 1 79 ? 4.037 -2.659 -11.689 1.00 92.81 79 VAL A C 1
ATOM 602 O O . VAL A 1 79 ? 4.872 -3.079 -12.485 1.00 92.81 79 VAL A O 1
ATOM 605 N N . LEU A 1 80 ? 4.302 -2.479 -10.394 1.00 92.50 80 LEU A N 1
ATOM 606 C CA . LEU A 1 80 ? 5.622 -2.735 -9.824 1.00 92.50 80 LEU A CA 1
ATOM 607 C C . LEU A 1 80 ? 6.049 -4.194 -10.056 1.00 92.50 80 LEU A C 1
ATOM 609 O O . LEU A 1 80 ? 7.158 -4.435 -10.502 1.00 92.50 80 LEU A O 1
ATOM 613 N N . GLU A 1 81 ? 5.191 -5.186 -9.834 1.00 92.56 81 GLU A N 1
ATOM 614 C CA . GLU A 1 81 ? 5.558 -6.600 -10.029 1.00 92.56 81 GLU A CA 1
ATOM 615 C C . GLU A 1 81 ? 5.751 -6.996 -11.496 1.00 92.56 81 GLU A C 1
ATOM 617 O O . GLU A 1 81 ? 6.592 -7.841 -11.791 1.00 92.56 81 GLU A O 1
ATOM 622 N N . THR A 1 82 ? 4.981 -6.406 -12.409 1.00 93.56 82 THR A N 1
ATOM 623 C CA . THR A 1 82 ? 4.957 -6.808 -13.825 1.00 93.56 82 THR A CA 1
ATOM 624 C C . THR A 1 82 ? 6.076 -6.157 -14.625 1.00 93.56 82 THR A C 1
ATOM 626 O O . THR A 1 82 ? 6.625 -6.778 -15.532 1.00 93.56 82 THR A O 1
ATOM 629 N N . PHE A 1 83 ? 6.398 -4.898 -14.325 1.00 89.12 83 PHE A N 1
ATOM 630 C CA . PHE A 1 83 ? 7.364 -4.132 -15.097 1.00 89.12 83 PHE A CA 1
ATOM 631 C C . PHE A 1 83 ? 8.698 -4.051 -14.357 1.00 89.12 83 PHE A C 1
ATOM 633 O O . PHE A 1 83 ? 8.795 -3.547 -13.237 1.00 89.12 83 PHE A O 1
ATOM 640 N N . ASP A 1 84 ? 9.760 -4.520 -15.006 1.00 82.56 84 ASP A N 1
ATOM 641 C CA . ASP A 1 84 ? 11.131 -4.417 -14.485 1.00 82.56 84 ASP A CA 1
ATOM 642 C C . ASP A 1 84 ? 11.638 -2.971 -14.468 1.00 82.56 84 ASP A C 1
ATOM 644 O O . ASP A 1 84 ? 12.529 -2.624 -13.701 1.00 82.56 84 ASP A O 1
ATOM 648 N N . LYS A 1 85 ? 11.053 -2.118 -15.311 1.00 86.00 85 LYS A N 1
ATOM 649 C CA . LYS A 1 85 ? 11.439 -0.724 -15.501 1.00 86.00 85 LYS A CA 1
ATOM 650 C C . LYS A 1 85 ? 10.254 0.173 -15.183 1.00 86.00 85 LYS A C 1
ATOM 652 O O . LYS A 1 85 ? 9.318 0.254 -15.973 1.00 86.00 85 LYS A O 1
ATOM 657 N N . VAL A 1 86 ? 10.304 0.810 -14.020 1.00 90.62 86 VAL A N 1
ATOM 658 C CA . VAL A 1 86 ? 9.309 1.784 -13.562 1.00 90.62 86 VAL A CA 1
ATOM 659 C C . VAL A 1 86 ? 10.046 3.079 -13.256 1.00 90.62 86 VAL A C 1
ATOM 661 O O . VAL A 1 86 ? 11.061 3.050 -12.565 1.00 90.62 86 VAL A O 1
ATOM 664 N N . GLU A 1 87 ? 9.542 4.191 -13.779 1.00 90.69 87 GLU A N 1
ATOM 665 C CA . GLU A 1 87 ? 10.037 5.534 -13.482 1.00 90.69 87 GLU A CA 1
ATOM 666 C C . GLU A 1 87 ? 9.103 6.190 -12.465 1.00 90.69 87 GLU A C 1
ATOM 668 O O . GLU A 1 87 ? 7.880 6.142 -12.621 1.00 90.69 87 GLU A O 1
ATOM 673 N N . ALA A 1 88 ? 9.663 6.788 -11.419 1.00 87.31 88 ALA A N 1
ATOM 674 C CA . ALA A 1 88 ? 8.915 7.634 -10.502 1.00 87.31 88 ALA A CA 1
ATOM 675 C C . ALA A 1 88 ? 9.804 8.755 -9.973 1.00 87.31 88 ALA A C 1
ATOM 677 O O . ALA A 1 88 ? 11.014 8.597 -9.831 1.00 87.31 88 ALA A O 1
ATOM 678 N N . ASP A 1 89 ? 9.184 9.878 -9.635 1.00 88.00 89 ASP A N 1
ATOM 679 C CA . ASP A 1 89 ? 9.835 10.918 -8.851 1.00 88.00 89 ASP A CA 1
ATOM 680 C C . ASP A 1 89 ? 9.822 10.497 -7.371 1.00 88.00 89 ASP A C 1
ATOM 682 O O . ASP A 1 89 ? 8.809 10.599 -6.673 1.00 88.00 89 ASP A O 1
ATOM 686 N N . VAL A 1 90 ? 10.934 9.918 -6.914 1.00 84.81 90 VAL A N 1
ATOM 687 C CA . VAL A 1 90 ? 11.071 9.384 -5.549 1.00 84.81 90 VAL A CA 1
ATOM 688 C C . VAL A 1 90 ? 11.496 10.475 -4.559 1.00 84.81 90 VAL A C 1
ATOM 690 O O . VAL A 1 90 ? 11.260 10.337 -3.354 1.00 84.81 90 VAL A O 1
ATOM 693 N N . ASN A 1 91 ? 12.131 11.544 -5.043 1.00 85.38 91 ASN A N 1
ATOM 694 C CA . ASN A 1 91 ? 12.772 12.569 -4.220 1.00 85.38 91 ASN A CA 1
ATOM 695 C C . ASN A 1 91 ? 11.979 13.904 -4.189 1.00 85.38 91 ASN A C 1
ATOM 697 O O . ASN A 1 91 ? 12.241 14.742 -3.324 1.00 85.38 91 ASN A O 1
ATOM 701 N N . GLY A 1 92 ? 10.969 14.059 -5.052 1.00 88.56 92 GLY A N 1
ATOM 702 C CA . GLY A 1 92 ? 10.105 15.232 -5.168 1.00 88.56 92 GLY A CA 1
ATOM 703 C C . GLY A 1 92 ? 10.701 16.386 -5.980 1.00 88.56 92 GLY A C 1
ATOM 704 O O . GLY A 1 92 ? 10.259 17.524 -5.802 1.00 88.56 92 GLY A O 1
ATOM 705 N N . ASP A 1 93 ? 11.719 16.142 -6.806 1.00 90.75 93 ASP A N 1
ATOM 706 C CA . ASP A 1 93 ? 12.395 17.166 -7.611 1.00 90.75 93 ASP A CA 1
ATOM 707 C C . ASP A 1 93 ? 11.739 17.408 -8.984 1.00 90.75 93 ASP A C 1
ATOM 709 O O . ASP A 1 93 ? 12.129 18.331 -9.705 1.00 90.75 93 ASP A O 1
ATOM 713 N N . GLY A 1 94 ? 10.712 16.625 -9.327 1.00 91.50 94 GLY A N 1
ATOM 714 C CA . GLY A 1 94 ? 9.996 16.694 -10.596 1.00 91.50 94 GLY A CA 1
ATOM 715 C C . GLY A 1 94 ? 10.692 15.986 -11.762 1.00 91.50 94 GLY A C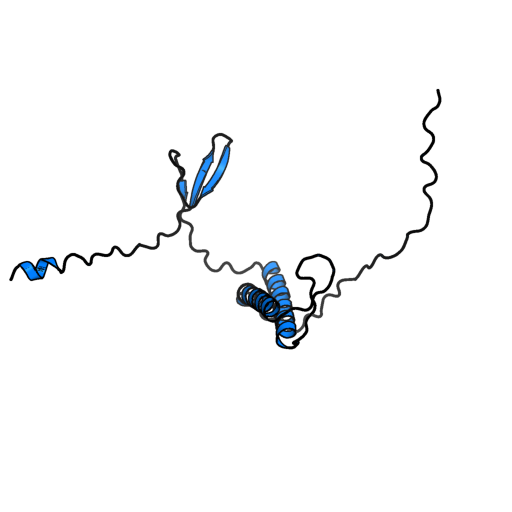 1
ATOM 716 O O . GLY A 1 94 ? 10.182 16.045 -12.884 1.00 91.50 94 GLY A O 1
ATOM 717 N N . VAL A 1 95 ? 11.822 15.313 -11.534 1.00 91.44 95 VAL A N 1
ATOM 718 C CA . VAL A 1 95 ? 12.539 14.502 -12.521 1.00 91.44 95 VAL A CA 1
ATOM 719 C C . VAL A 1 95 ? 12.231 13.022 -12.265 1.00 91.44 95 VAL A C 1
ATOM 721 O O . VAL A 1 95 ? 12.584 12.479 -11.222 1.00 91.44 95 VAL A O 1
ATOM 724 N N . PRO A 1 96 ? 11.587 12.317 -13.213 1.00 89.69 96 PRO A N 1
ATOM 725 C CA . PRO A 1 96 ? 11.359 10.887 -13.067 1.00 89.69 96 PRO A CA 1
ATOM 726 C C . PRO A 1 96 ? 12.684 10.119 -13.033 1.00 89.69 96 PRO A C 1
ATOM 728 O O . PRO A 1 96 ? 13.496 10.214 -13.956 1.00 89.69 96 PRO A O 1
ATOM 731 N N . GLU A 1 97 ? 12.880 9.320 -11.988 1.00 89.81 97 GLU A N 1
ATOM 732 C CA . GLU A 1 97 ? 14.028 8.436 -11.843 1.00 89.81 97 GLU A CA 1
ATOM 733 C C . GLU A 1 97 ? 13.604 6.979 -12.042 1.00 89.81 97 GLU A C 1
ATOM 735 O O . GLU A 1 97 ? 12.549 6.537 -11.582 1.00 89.81 97 GLU A O 1
ATOM 740 N N . MET A 1 98 ? 14.454 6.198 -12.704 1.00 90.56 98 MET A N 1
ATOM 741 C CA . MET A 1 98 ? 14.273 4.752 -12.810 1.00 90.56 98 MET A CA 1
ATOM 742 C C . MET A 1 98 ? 14.438 4.098 -11.437 1.00 90.56 98 MET A C 1
ATOM 744 O O . MET A 1 98 ? 15.504 4.189 -10.826 1.00 90.56 98 MET A O 1
ATOM 748 N N . LEU A 1 99 ? 13.417 3.369 -10.988 1.00 91.25 99 LEU A N 1
ATOM 749 C CA . LEU A 1 99 ? 13.486 2.608 -9.747 1.00 91.25 99 LEU A CA 1
ATOM 750 C C . LEU A 1 99 ? 14.489 1.463 -9.898 1.00 91.25 99 LEU A C 1
ATOM 752 O O . LEU A 1 99 ? 14.357 0.611 -10.777 1.00 91.25 99 LEU A O 1
ATOM 756 N N . ASN A 1 100 ? 15.466 1.409 -8.997 1.00 90.81 100 ASN A N 1
ATOM 757 C CA . ASN A 1 100 ? 16.306 0.229 -8.823 1.00 90.81 100 ASN A CA 1
ATOM 758 C C . ASN A 1 100 ? 15.590 -0.856 -7.994 1.00 90.81 100 ASN A C 1
ATOM 760 O O . ASN A 1 100 ? 14.540 -0.614 -7.397 1.00 90.81 100 ASN A O 1
ATOM 764 N N . GLU A 1 101 ? 16.179 -2.052 -7.912 1.00 90.44 101 GLU A N 1
ATOM 765 C CA . GLU A 1 101 ? 15.608 -3.195 -7.178 1.00 90.44 101 GLU A CA 1
ATOM 766 C C . GLU A 1 101 ? 15.289 -2.887 -5.707 1.00 90.44 101 GLU A C 1
ATOM 768 O O . GLU A 1 101 ? 14.270 -3.325 -5.172 1.00 90.44 101 GLU A O 1
ATOM 773 N N . GLU A 1 102 ? 16.138 -2.107 -5.036 1.00 91.19 102 GLU A N 1
ATOM 774 C CA . GLU A 1 102 ? 15.923 -1.742 -3.638 1.00 91.19 102 GLU A CA 1
ATOM 775 C C . GLU A 1 102 ? 14.763 -0.749 -3.490 1.00 91.19 102 GLU A C 1
ATOM 777 O O . GLU A 1 102 ? 13.921 -0.916 -2.609 1.00 91.19 102 GLU A O 1
ATOM 782 N N . GLN A 1 103 ? 14.681 0.264 -4.354 1.00 91.31 103 GLN A N 1
ATOM 783 C CA . GLN A 1 103 ? 13.573 1.226 -4.378 1.00 91.31 103 GLN A CA 1
ATOM 784 C C . GLN A 1 103 ? 12.256 0.528 -4.720 1.00 91.31 103 GLN A C 1
ATOM 786 O O . GLN A 1 103 ? 11.278 0.670 -3.990 1.00 91.31 103 GLN A O 1
ATOM 791 N N . LYS A 1 104 ? 12.255 -0.314 -5.756 1.00 92.56 104 LYS A N 1
ATOM 792 C CA . LYS A 1 104 ? 11.113 -1.139 -6.159 1.00 92.56 104 LYS A CA 1
ATOM 793 C C . LYS A 1 104 ? 10.619 -2.019 -5.014 1.00 92.56 104 LYS A C 1
ATOM 795 O O . LYS A 1 104 ? 9.418 -2.077 -4.753 1.00 92.56 104 LYS A O 1
ATOM 800 N N . LYS A 1 105 ? 11.535 -2.648 -4.272 1.00 93.12 105 LYS A N 1
ATOM 801 C CA . LYS A 1 105 ? 11.192 -3.414 -3.070 1.00 93.12 105 LYS A CA 1
ATOM 802 C C . LYS A 1 105 ? 10.550 -2.540 -1.992 1.00 93.12 105 LYS A C 1
ATOM 804 O O . LYS A 1 105 ? 9.524 -2.934 -1.446 1.00 93.12 105 LYS A O 1
ATOM 809 N N . ARG A 1 106 ? 11.099 -1.354 -1.706 1.00 92.69 106 ARG A N 1
ATOM 810 C CA . ARG A 1 106 ? 10.490 -0.420 -0.741 1.00 92.69 106 ARG A CA 1
ATOM 811 C C . ARG A 1 106 ? 9.083 -0.012 -1.172 1.00 92.69 106 ARG A C 1
ATOM 813 O O . ARG A 1 106 ? 8.195 0.020 -0.326 1.00 92.69 106 ARG A O 1
ATOM 820 N N . GLU A 1 107 ? 8.856 0.258 -2.457 1.00 91.62 107 GLU A N 1
ATOM 821 C CA . GLU A 1 107 ? 7.513 0.567 -2.963 1.00 91.62 107 GLU A CA 1
ATOM 822 C C . GLU A 1 107 ? 6.542 -0.595 -2.786 1.00 91.62 107 GLU A C 1
ATOM 824 O O . GLU A 1 107 ? 5.418 -0.397 -2.323 1.00 91.62 107 GLU A O 1
ATOM 829 N N . LEU A 1 108 ? 6.982 -1.816 -3.096 1.00 94.50 108 LEU A N 1
ATOM 830 C CA . LEU A 1 108 ? 6.185 -3.020 -2.882 1.00 94.50 108 LEU A CA 1
ATOM 831 C C . LEU A 1 108 ? 5.859 -3.223 -1.401 1.00 94.50 108 LEU A C 1
ATOM 833 O O . LEU A 1 108 ? 4.710 -3.509 -1.071 1.00 94.50 108 LEU A O 1
ATOM 837 N N . ASP A 1 109 ? 6.821 -3.023 -0.501 1.00 94.81 109 ASP A N 1
ATOM 838 C CA . ASP A 1 109 ? 6.604 -3.117 0.944 1.00 94.81 109 ASP A CA 1
ATOM 839 C C . ASP A 1 109 ? 5.604 -2.054 1.431 1.00 94.81 109 ASP A C 1
ATOM 841 O O . ASP A 1 109 ? 4.682 -2.367 2.194 1.00 94.81 109 ASP A O 1
ATOM 845 N N . ARG A 1 110 ? 5.714 -0.810 0.937 1.00 92.75 110 ARG A N 1
ATOM 846 C CA . ARG A 1 110 ? 4.743 0.263 1.217 1.00 92.75 110 ARG A CA 1
ATOM 847 C C . ARG A 1 110 ? 3.344 -0.107 0.724 1.00 92.75 110 ARG A C 1
ATOM 849 O O . ARG A 1 110 ? 2.381 0.020 1.484 1.00 92.75 110 ARG A O 1
ATOM 856 N N . ALA A 1 111 ? 3.228 -0.584 -0.514 1.00 93.62 111 ALA A N 1
ATOM 857 C CA . ALA A 1 111 ? 1.961 -1.003 -1.102 1.00 93.62 111 ALA A CA 1
ATOM 858 C C . ALA A 1 111 ? 1.336 -2.166 -0.318 1.00 93.62 111 ALA A C 1
ATOM 860 O O . ALA A 1 111 ? 0.172 -2.080 0.069 1.00 93.62 111 ALA A O 1
ATOM 861 N N . ASN A 1 112 ? 2.113 -3.205 -0.001 1.00 94.81 112 ASN A N 1
ATOM 862 C CA . ASN A 1 112 ? 1.663 -4.368 0.765 1.00 94.81 112 ASN A CA 1
ATOM 863 C C . ASN A 1 112 ? 1.152 -3.981 2.156 1.00 94.81 112 ASN A C 1
ATOM 865 O O . ASN A 1 112 ? 0.066 -4.400 2.552 1.00 94.81 112 ASN A O 1
ATOM 869 N N . ASN A 1 113 ? 1.884 -3.134 2.882 1.00 93.75 113 ASN A N 1
ATOM 870 C CA . ASN A 1 113 ? 1.470 -2.698 4.212 1.00 93.75 113 ASN A CA 1
ATOM 871 C C . ASN A 1 113 ? 0.202 -1.823 4.187 1.00 93.75 113 ASN A C 1
ATOM 873 O O . ASN A 1 113 ? -0.604 -1.848 5.122 1.00 93.75 113 ASN A O 1
ATOM 877 N N . MET A 1 114 ? 0.001 -1.028 3.133 1.00 92.50 114 MET A N 1
ATOM 878 C CA . MET A 1 114 ? -1.251 -0.292 2.961 1.00 92.50 114 MET A CA 1
ATOM 879 C C . MET A 1 114 ? -2.408 -1.216 2.564 1.00 92.50 114 MET A C 1
ATOM 881 O O . MET A 1 114 ? -3.499 -1.067 3.108 1.00 92.50 114 MET A O 1
ATOM 885 N N . ILE A 1 115 ? -2.172 -2.192 1.683 1.00 93.38 115 ILE A N 1
ATOM 886 C CA . ILE A 1 115 ? -3.154 -3.218 1.297 1.00 93.38 115 ILE A CA 1
ATOM 887 C C . ILE A 1 115 ? -3.628 -3.988 2.529 1.00 93.38 115 ILE A C 1
ATOM 889 O O . ILE A 1 115 ? -4.829 -4.103 2.747 1.00 93.38 115 ILE A O 1
ATOM 893 N N . GLU A 1 116 ? -2.710 -4.451 3.378 1.00 89.75 116 GLU A N 1
ATOM 894 C CA . GLU A 1 116 ? -3.048 -5.190 4.599 1.00 89.75 116 GLU A CA 1
ATOM 895 C C . GLU A 1 116 ? -4.005 -4.398 5.503 1.00 89.75 116 GLU A C 1
ATOM 897 O O . GLU A 1 116 ? -4.987 -4.938 6.012 1.00 89.75 116 GLU A O 1
ATOM 902 N N . ARG A 1 117 ? -3.753 -3.095 5.667 1.00 89.25 117 ARG A N 1
ATOM 903 C CA . ARG A 1 117 ? -4.550 -2.230 6.546 1.00 89.25 117 ARG A CA 1
ATOM 904 C C . ARG A 1 117 ? -5.883 -1.817 5.928 1.00 89.25 117 ARG A C 1
ATOM 906 O O . ARG A 1 117 ? -6.896 -1.813 6.622 1.00 89.25 117 ARG A O 1
ATOM 913 N N . LEU A 1 118 ? -5.892 -1.456 4.646 1.00 90.38 118 LEU A N 1
ATOM 914 C CA . LEU A 1 118 ? -7.068 -0.886 3.983 1.00 90.38 118 LEU A CA 1
ATOM 915 C C . LEU A 1 118 ? -8.009 -1.959 3.435 1.00 90.38 118 LEU A C 1
ATOM 917 O O . LEU A 1 118 ? -9.223 -1.818 3.554 1.00 90.38 118 LEU A O 1
ATOM 921 N N . CYS A 1 119 ? -7.469 -3.042 2.874 1.00 88.81 119 CYS A N 1
ATOM 922 C CA . CYS A 1 119 ? -8.273 -4.078 2.231 1.00 88.81 119 CYS A CA 1
ATOM 923 C C . CYS A 1 119 ? -8.932 -5.037 3.232 1.00 88.81 119 CYS A C 1
ATOM 925 O O . CYS A 1 119 ? -9.950 -5.635 2.900 1.00 88.81 119 CYS A O 1
ATOM 927 N N . LYS A 1 120 ? -8.401 -5.174 4.459 1.00 82.75 120 LYS A N 1
ATOM 928 C CA . LYS A 1 120 ? -8.957 -6.076 5.487 1.00 82.75 120 LYS A CA 1
ATOM 929 C C . LYS A 1 120 ? -10.404 -5.734 5.872 1.00 82.75 120 LYS A C 1
ATOM 931 O O . LYS A 1 120 ? -11.191 -6.639 6.118 1.00 82.75 120 LYS A O 1
ATOM 936 N N . ASN A 1 121 ? -10.743 -4.444 5.887 1.00 72.00 121 ASN A N 1
ATOM 937 C CA . ASN A 1 121 ? -12.064 -3.934 6.275 1.00 72.00 121 ASN A CA 1
ATOM 938 C C . ASN A 1 121 ? -12.780 -3.219 5.115 1.00 72.00 121 ASN A C 1
ATOM 940 O O . ASN A 1 121 ? -13.740 -2.479 5.341 1.00 72.00 121 ASN A O 1
ATOM 944 N N . ALA A 1 122 ? -12.295 -3.394 3.882 1.00 68.88 122 ALA A N 1
ATOM 945 C CA . ALA A 1 122 ? -12.956 -2.861 2.702 1.00 68.88 122 ALA A CA 1
ATOM 946 C C . ALA A 1 122 ? -14.132 -3.776 2.323 1.00 68.88 122 ALA A C 1
ATOM 948 O O . ALA A 1 122 ? -13.956 -4.998 2.277 1.00 68.88 122 ALA A O 1
ATOM 949 N N . PRO A 1 123 ? -15.327 -3.231 2.032 1.00 66.56 123 PRO A N 1
ATOM 950 C CA . PRO A 1 123 ? -16.373 -4.031 1.417 1.00 66.56 123 PRO A CA 1
ATOM 951 C C . PRO A 1 123 ? -15.846 -4.608 0.090 1.00 66.56 123 PRO A C 1
ATOM 953 O O . PRO A 1 123 ? -15.081 -3.925 -0.602 1.00 66.56 123 PRO A O 1
ATOM 956 N N . PRO A 1 124 ? -16.226 -5.849 -0.280 1.00 59.69 124 PRO A N 1
ATOM 957 C CA . PRO A 1 124 ? -15.869 -6.398 -1.583 1.00 59.69 124 PRO A CA 1
ATOM 958 C C . PRO A 1 124 ? -16.324 -5.412 -2.664 1.00 59.69 124 PRO A C 1
ATOM 960 O O . PRO A 1 124 ? -17.396 -4.817 -2.505 1.00 59.69 124 PRO A O 1
ATOM 963 N N . PRO A 1 125 ? -15.531 -5.201 -3.732 1.00 56.62 125 PRO A N 1
ATOM 964 C CA . PRO A 1 125 ? -15.889 -4.243 -4.763 1.00 56.62 125 PRO A CA 1
ATOM 965 C C . PRO A 1 125 ? -17.269 -4.621 -5.299 1.00 56.62 125 PRO A C 1
ATOM 967 O O . PRO A 1 125 ? -17.448 -5.683 -5.896 1.00 56.62 125 PRO A O 1
ATOM 970 N N . ALA A 1 126 ? -18.265 -3.775 -5.024 1.00 51.75 126 ALA A N 1
ATOM 971 C CA . ALA A 1 126 ? -19.560 -3.886 -5.663 1.00 51.75 126 ALA A CA 1
ATOM 972 C C . ALA A 1 126 ? -19.292 -3.809 -7.166 1.00 51.75 126 ALA A C 1
ATOM 974 O O . ALA A 1 126 ? -18.655 -2.859 -7.620 1.00 51.75 126 ALA A O 1
ATOM 975 N N . VAL A 1 127 ? -19.682 -4.869 -7.877 1.00 46.47 127 VAL A N 1
ATOM 976 C CA . VAL A 1 127 ? -19.549 -5.072 -9.324 1.00 46.47 127 VAL A CA 1
ATOM 977 C C . VAL A 1 127 ? -19.507 -3.732 -10.054 1.00 46.47 127 VAL A C 1
ATOM 979 O O . VAL A 1 127 ? -20.525 -3.053 -10.103 1.00 46.47 127 VAL A O 1
ATOM 982 N N . ALA A 1 128 ? -18.317 -3.363 -10.540 1.00 45.22 128 ALA A N 1
ATOM 983 C CA . ALA A 1 128 ? -18.062 -2.267 -11.471 1.00 45.22 128 ALA A CA 1
ATOM 984 C C . ALA A 1 128 ? -19.069 -1.103 -11.382 1.00 45.22 128 ALA A C 1
ATOM 986 O O . ALA A 1 128 ? -19.859 -0.892 -12.298 1.00 45.22 128 ALA A O 1
ATOM 987 N N . ALA A 1 129 ? -19.046 -0.332 -10.293 1.00 42.72 129 ALA A N 1
ATOM 988 C CA . ALA A 1 129 ? -19.500 1.045 -10.419 1.00 42.72 129 ALA A CA 1
ATOM 989 C C . ALA A 1 129 ? -18.451 1.754 -11.280 1.00 42.72 129 ALA A C 1
ATOM 991 O O . ALA A 1 129 ? -17.293 1.864 -10.872 1.00 42.72 129 ALA A O 1
ATOM 992 N N . GLU A 1 130 ? -18.860 2.111 -12.497 1.00 44.28 130 GLU A N 1
ATOM 993 C CA . GLU A 1 130 ? -18.103 2.889 -13.474 1.00 44.28 130 GLU A CA 1
ATOM 994 C C . GLU A 1 130 ? -17.267 3.980 -12.790 1.00 44.28 130 GLU A C 1
ATOM 996 O O . GLU A 1 130 ? -17.720 4.574 -11.801 1.00 44.28 130 GLU A O 1
ATOM 1001 N N . PRO A 1 131 ? -16.037 4.244 -13.272 1.00 45.06 131 PRO A N 1
ATOM 1002 C CA . PRO A 1 131 ? -15.238 5.319 -12.720 1.00 45.06 131 PRO A CA 1
ATOM 1003 C C . PRO A 1 131 ? -16.068 6.596 -12.806 1.00 45.06 131 PRO A C 1
ATOM 1005 O O . PRO A 1 131 ? -16.494 6.994 -13.886 1.00 45.06 131 PRO A O 1
ATOM 1008 N N . ALA A 1 132 ? -16.316 7.220 -11.653 1.00 44.31 132 ALA A N 1
ATOM 1009 C CA . ALA A 1 132 ? -16.770 8.594 -11.626 1.00 44.31 132 ALA A CA 1
ATOM 1010 C C . ALA A 1 132 ? -15.695 9.406 -12.352 1.00 44.31 132 ALA A C 1
ATOM 1012 O O . ALA A 1 132 ? -14.604 9.627 -11.818 1.00 44.31 132 ALA A O 1
ATOM 1013 N N . GLU A 1 133 ? -15.999 9.743 -13.602 1.00 40.78 133 GLU A N 1
ATOM 1014 C CA . GLU A 1 133 ? -15.296 10.700 -14.433 1.00 40.78 133 GLU A CA 1
ATOM 1015 C C . GLU A 1 133 ? -15.123 11.961 -13.590 1.00 40.78 133 GLU A C 1
ATOM 1017 O O . GLU A 1 133 ? -16.075 12.675 -13.280 1.00 40.78 133 GLU A O 1
ATOM 1022 N N . LYS A 1 134 ? -13.906 12.166 -13.080 1.00 48.25 134 LYS A N 1
ATOM 1023 C CA . LYS A 1 134 ? -13.541 13.461 -12.529 1.00 48.25 134 LYS A CA 1
ATOM 1024 C C . LYS A 1 134 ? -13.377 14.359 -13.738 1.00 48.25 134 LYS A C 1
ATOM 1026 O O . LYS A 1 134 ? -12.400 14.197 -14.461 1.00 48.25 134 LYS A O 1
ATOM 1031 N N . ASP A 1 135 ? -14.342 15.252 -13.934 1.00 42.06 135 ASP A N 1
ATOM 1032 C CA . ASP A 1 135 ? -14.247 16.380 -14.850 1.00 42.06 135 ASP A CA 1
ATOM 1033 C C . ASP A 1 135 ? -12.892 17.075 -14.660 1.00 42.06 135 ASP A C 1
ATOM 1035 O O . ASP A 1 135 ? -12.646 17.786 -13.680 1.00 42.06 135 ASP A O 1
ATOM 1039 N N . ASP A 1 136 ? -11.997 16.812 -15.604 1.00 47.25 136 ASP A N 1
ATOM 1040 C CA . ASP A 1 136 ? -10.714 17.466 -15.769 1.00 47.25 136 ASP A CA 1
ATOM 1041 C C . ASP A 1 136 ? -10.995 18.875 -16.307 1.00 47.25 136 ASP A C 1
ATOM 1043 O O . ASP A 1 136 ? -11.085 19.109 -17.510 1.00 47.25 136 ASP A O 1
ATOM 1047 N N . LYS A 1 137 ? -11.205 19.841 -15.407 1.00 44.72 137 LYS A N 1
ATOM 1048 C CA . LYS A 1 137 ? -11.036 21.254 -15.762 1.00 44.72 137 LYS A CA 1
ATOM 1049 C C . LYS A 1 137 ? -9.555 21.596 -15.679 1.00 44.72 137 LYS A C 1
ATOM 1051 O O . LYS A 1 137 ? -9.087 22.213 -14.725 1.00 44.72 137 LYS A O 1
ATOM 1056 N N . SER A 1 138 ? -8.841 21.175 -16.717 1.00 39.94 138 SER A N 1
ATOM 1057 C CA . SER A 1 138 ? -7.683 21.884 -17.239 1.00 39.94 138 SER A CA 1
ATOM 1058 C C . SER A 1 138 ? -8.123 23.298 -17.637 1.00 39.94 138 SER A C 1
ATOM 1060 O O . SER A 1 138 ? -8.696 23.512 -18.702 1.00 39.94 138 SER A O 1
ATOM 1062 N N . ASP A 1 139 ? -7.920 24.264 -16.742 1.00 38.00 139 ASP A N 1
ATOM 1063 C CA . ASP A 1 139 ? -7.976 25.688 -17.071 1.00 38.00 139 ASP A CA 1
ATOM 1064 C C . ASP A 1 139 ? -6.557 26.133 -17.435 1.00 38.00 139 ASP A C 1
ATOM 1066 O O . ASP A 1 139 ? -5.773 26.592 -16.606 1.00 38.00 139 ASP A O 1
ATOM 1070 N N . SER A 1 140 ? -6.196 25.857 -18.687 1.00 41.94 140 SER A N 1
ATOM 1071 C CA . SER A 1 140 ? -5.004 26.383 -19.340 1.00 41.94 140 SER A CA 1
ATOM 1072 C C . SER A 1 140 ? -5.462 27.375 -20.404 1.00 41.94 140 SER A C 1
ATOM 1074 O O . SER A 1 140 ? -5.839 26.961 -21.499 1.00 41.94 140 SER A O 1
ATOM 1076 N N . GLY A 1 141 ? -5.396 28.674 -20.105 1.00 39.09 141 GLY A N 1
ATOM 1077 C CA . GLY A 1 141 ? -5.400 29.713 -21.134 1.00 39.09 141 GLY A CA 1
ATOM 1078 C C . GLY A 1 141 ? -6.144 30.989 -20.771 1.00 39.09 141 GLY A C 1
ATOM 1079 O O . GLY A 1 141 ? -7.294 31.133 -21.145 1.00 39.09 141 GLY A O 1
ATOM 1080 N N . GLU A 1 142 ? -5.447 31.949 -20.160 1.00 41.16 142 GLU A N 1
ATOM 1081 C CA . GLU A 1 142 ? -5.511 33.348 -20.603 1.00 41.16 142 GLU A CA 1
ATOM 1082 C C . GLU A 1 142 ? -4.318 34.105 -19.997 1.00 41.16 142 GLU A C 1
ATOM 1084 O O . GLU A 1 142 ? -4.338 34.563 -18.857 1.00 41.16 142 GLU A O 1
ATOM 1089 N N . GLN A 1 143 ? -3.227 34.201 -20.752 1.00 47.34 143 GLN A N 1
ATOM 1090 C CA . GLN A 1 143 ? -2.118 35.086 -20.418 1.00 47.34 143 GLN A CA 1
ATOM 1091 C C . GLN A 1 143 ? -1.861 35.967 -21.631 1.00 47.34 143 GLN A C 1
ATOM 1093 O O . GLN A 1 143 ? -1.044 35.642 -22.488 1.00 47.34 143 GLN A O 1
ATOM 1098 N N . ILE A 1 144 ? -2.609 37.069 -21.721 1.00 37.00 144 ILE A N 1
ATOM 1099 C CA . ILE A 1 144 ? -2.361 38.152 -22.671 1.00 37.00 144 ILE A CA 1
ATOM 1100 C C . ILE A 1 144 ? -2.634 39.493 -21.961 1.00 37.00 144 ILE A C 1
ATOM 1102 O O . ILE A 1 144 ? -3.775 39.824 -21.676 1.00 37.00 144 ILE A O 1
ATOM 1106 N N . ALA A 1 145 ? -1.538 40.208 -21.691 1.00 38.84 145 ALA A N 1
ATOM 1107 C CA . ALA A 1 145 ? -1.347 41.663 -21.648 1.00 38.84 145 ALA A CA 1
ATOM 1108 C C . ALA A 1 145 ? -2.366 42.593 -20.947 1.00 38.84 145 ALA A C 1
ATOM 1110 O O . ALA A 1 145 ? -3.501 42.741 -21.379 1.00 38.84 145 ALA A O 1
ATOM 1111 N N . ASP A 1 146 ? -1.840 43.373 -19.997 1.00 41.78 146 ASP A N 1
ATOM 1112 C CA . ASP A 1 146 ? -1.711 44.847 -20.047 1.00 41.78 146 ASP A CA 1
ATOM 1113 C C . ASP A 1 146 ? -1.967 45.438 -18.652 1.00 41.78 146 ASP A C 1
ATOM 1115 O O . ASP A 1 146 ? -3.090 45.757 -18.287 1.00 41.78 146 ASP A O 1
ATOM 1119 N N . ASP A 1 147 ? -0.903 45.551 -17.854 1.00 41.66 147 ASP A N 1
ATOM 1120 C CA . ASP A 1 147 ? -0.898 46.384 -16.645 1.00 41.66 147 ASP A CA 1
ATOM 1121 C C . ASP A 1 147 ? 0.216 47.430 -16.807 1.00 41.66 147 ASP A C 1
ATOM 1123 O O . ASP A 1 147 ? 1.238 47.471 -16.116 1.00 41.66 147 ASP A O 1
ATOM 1127 N N . ARG A 1 148 ? 0.059 48.241 -17.859 1.00 48.03 148 ARG A N 1
ATOM 1128 C CA . ARG A 1 148 ? 0.578 49.604 -17.865 1.00 48.03 148 ARG A CA 1
ATOM 1129 C C . ARG A 1 148 ? -0.347 50.392 -16.949 1.00 48.03 148 ARG A C 1
ATOM 1131 O O . ARG A 1 148 ? -1.421 50.746 -17.402 1.00 48.03 148 ARG A O 1
ATOM 1138 N N . ASP A 1 149 ? 0.070 50.639 -15.711 1.00 47.41 149 ASP A N 1
ATOM 1139 C CA . ASP A 1 149 ? -0.168 51.889 -14.967 1.00 47.41 149 ASP A CA 1
ATOM 1140 C C . ASP A 1 149 ? 0.214 51.704 -13.488 1.00 47.41 149 ASP A C 1
ATOM 1142 O O . ASP A 1 149 ? -0.626 51.632 -12.596 1.00 47.41 149 ASP A O 1
ATOM 1146 N N . TYR A 1 150 ? 1.520 51.652 -13.199 1.00 41.78 150 TYR A N 1
ATOM 1147 C CA . TYR A 1 150 ? 2.004 51.827 -11.824 1.00 41.78 150 TYR A CA 1
ATOM 1148 C C . TYR A 1 150 ? 3.391 52.484 -11.775 1.00 41.78 150 TYR A C 1
ATOM 1150 O O . TYR A 1 150 ? 4.345 51.939 -11.235 1.00 41.78 150 TYR A O 1
ATOM 1158 N N . PHE A 1 151 ? 3.513 53.667 -12.382 1.00 44.16 151 PHE A N 1
ATOM 1159 C CA . PHE A 1 151 ? 4.587 54.624 -12.089 1.00 44.16 151 PHE A CA 1
ATOM 1160 C C . PHE A 1 151 ? 4.057 56.050 -12.261 1.00 44.16 151 PHE A C 1
ATOM 1162 O O . PHE A 1 151 ? 4.155 56.643 -13.333 1.00 44.16 151 PHE A O 1
ATOM 1169 N N . ALA A 1 152 ? 3.506 56.601 -11.184 1.00 39.28 152 ALA A N 1
ATOM 1170 C CA . ALA A 1 152 ? 3.340 58.038 -11.010 1.00 39.28 152 ALA A CA 1
ATOM 1171 C C . ALA A 1 152 ? 3.382 58.371 -9.511 1.00 39.28 152 ALA A C 1
ATOM 1173 O O . ALA A 1 152 ? 2.391 58.802 -8.932 1.00 39.28 152 ALA A O 1
ATOM 1174 N N . ASP A 1 153 ? 4.539 58.148 -8.884 1.00 42.03 153 ASP A N 1
ATOM 1175 C CA . ASP A 1 153 ? 4.863 58.789 -7.610 1.00 42.03 153 ASP A CA 1
ATOM 1176 C C . ASP A 1 153 ? 5.203 60.264 -7.870 1.00 42.03 153 ASP A C 1
ATOM 1178 O O . ASP A 1 153 ? 6.231 60.614 -8.455 1.00 42.03 153 ASP A O 1
ATOM 1182 N N . ASP A 1 154 ? 4.240 61.101 -7.497 1.00 44.97 154 ASP A N 1
ATOM 1183 C CA . ASP A 1 154 ? 4.394 62.310 -6.690 1.00 44.97 154 ASP A CA 1
ATOM 1184 C C . ASP A 1 154 ? 5.705 63.107 -6.833 1.00 44.97 154 ASP A C 1
ATOM 1186 O O . ASP A 1 154 ? 6.715 62.883 -6.161 1.00 44.97 154 ASP A O 1
ATOM 1190 N N . LYS A 1 155 ? 5.631 64.164 -7.650 1.00 43.69 155 LYS A N 1
ATOM 1191 C CA . LYS A 1 155 ? 6.332 65.418 -7.369 1.00 43.69 155 LYS A CA 1
ATOM 1192 C C . LYS A 1 155 ? 5.335 66.422 -6.800 1.00 43.69 155 LYS A C 1
ATOM 1194 O O . LYS A 1 155 ? 4.565 66.995 -7.571 1.00 43.69 155 LYS A O 1
ATOM 1199 N N . ASN A 1 156 ? 5.460 66.717 -5.509 1.00 39.38 156 ASN A N 1
ATOM 1200 C CA . ASN A 1 156 ? 5.392 68.083 -4.987 1.00 39.38 156 ASN A CA 1
ATOM 1201 C C . ASN A 1 156 ? 6.131 68.200 -3.651 1.00 39.38 156 ASN A C 1
ATOM 1203 O O . ASN A 1 156 ? 5.583 67.738 -2.628 1.00 39.38 156 ASN A O 1
#